Protein AF-A0A8T5TNI4-F1 (afdb_monomer)

Sequence (124 aa):
MVRKIIFIRFTYWYGAILDLLVFLDMFISILFEFSVTMTNVSTDISYKYQTGTGAFLMLGWTILLIWADRNPIERKGVLLMTAIPVVVGIMVINILYTYFWFISVITMILFIIAYLLARSVDIS

Solvent-accessible surface area (backbone atoms only — not comparable to full-atom values): 6720 Å² total; per-residue (Å²): 111,68,72,60,53,54,50,52,46,49,52,31,51,52,49,22,52,52,28,44,52,51,19,50,38,35,49,40,28,63,78,69,57,42,41,91,90,45,95,79,60,66,88,48,69,68,49,42,51,54,42,48,54,50,20,56,50,26,45,52,47,21,53,49,30,60,59,28,57,77,46,51,81,84,40,44,64,62,53,48,66,54,47,50,61,50,53,52,49,53,33,52,50,38,47,75,75,39,98,62,26,67,60,39,53,53,52,50,52,52,51,51,50,51,50,55,51,57,57,56,62,77,79,111

pLDDT: mean 79.73, std 9.82, range [46.72, 94.88]

Foldseek 3Di:
DVVVLVVLLVVLVVLLVVLLLLLVQLVCCLVVVDGPVDPHRDPDPVSSVVSVVSSVVSVVSSVLSVVCNVPVPVCVVVVCVSCVVVLVVVLVCCLVPPPPNVVSVVVNVVVVVVVVVVVVVVVD

Radius of gyration: 16.59 Å; Cα contacts (8 Å, |Δi|>4): 81; chains: 1; bounding box: 40×31×46 Å

Structure (mmCIF, N/CA/C/O backbone):
data_AF-A0A8T5TNI4-F1
#
_entry.id   AF-A0A8T5TNI4-F1
#
loop_
_atom_site.group_PDB
_atom_site.id
_atom_site.type_symbol
_atom_site.label_atom_id
_atom_site.label_alt_id
_atom_site.label_comp_id
_atom_site.label_asym_id
_atom_site.label_entity_id
_atom_site.label_seq_id
_atom_site.pdbx_PDB_ins_code
_atom_site.Cartn_x
_atom_site.Cartn_y
_atom_site.Cartn_z
_atom_site.occupancy
_atom_site.B_iso_or_equiv
_atom_site.auth_seq_id
_atom_site.auth_comp_id
_atom_site.auth_asym_id
_atom_site.auth_atom_id
_atom_site.pdbx_PDB_model_num
ATOM 1 N N . MET A 1 1 ? -13.163 2.033 26.154 1.00 56.88 1 MET A N 1
ATOM 2 C CA . MET A 1 1 ? -13.500 2.539 24.801 1.00 56.88 1 MET A CA 1
ATOM 3 C C . MET A 1 1 ? -12.364 3.335 24.159 1.00 56.88 1 MET A C 1
ATOM 5 O O . MET A 1 1 ? -11.932 2.947 23.085 1.00 56.88 1 MET A O 1
ATOM 9 N N . VAL A 1 2 ? -11.803 4.359 24.817 1.00 62.56 2 VAL A N 1
ATOM 10 C CA . VAL A 1 2 ? -10.762 5.243 24.237 1.00 62.56 2 VAL A CA 1
ATOM 11 C C . VAL A 1 2 ? -9.500 4.501 23.747 1.00 62.56 2 VAL A C 1
ATOM 13 O O . VAL A 1 2 ? -9.065 4.725 22.622 1.00 62.56 2 VAL A O 1
ATOM 16 N N . ARG A 1 3 ? -8.969 3.529 24.513 1.00 69.19 3 ARG A N 1
ATOM 17 C CA . ARG A 1 3 ? -7.812 2.696 24.093 1.00 69.19 3 ARG A CA 1
ATOM 18 C C . ARG A 1 3 ? -8.043 1.903 22.797 1.00 69.19 3 ARG A C 1
ATOM 20 O O . ARG A 1 3 ? -7.112 1.758 22.016 1.00 69.19 3 ARG A O 1
ATOM 27 N N . LYS A 1 4 ? -9.263 1.398 22.568 1.00 72.00 4 LYS A N 1
ATOM 28 C CA . LYS A 1 4 ? -9.604 0.633 21.352 1.00 72.00 4 LYS A CA 1
ATOM 29 C C . LYS A 1 4 ? -9.630 1.543 20.120 1.00 72.00 4 LYS A C 1
ATOM 31 O O . LYS A 1 4 ? -9.116 1.165 19.079 1.00 72.00 4 LYS A O 1
ATOM 36 N N . ILE A 1 5 ? -10.164 2.758 20.261 1.00 73.50 5 ILE A N 1
ATOM 37 C CA . ILE A 1 5 ? -10.230 3.738 19.166 1.00 73.50 5 ILE A CA 1
ATOM 38 C C . ILE A 1 5 ? -8.826 4.211 18.775 1.00 73.50 5 ILE A C 1
ATOM 40 O O . ILE A 1 5 ? -8.516 4.260 17.590 1.00 73.50 5 ILE A O 1
ATOM 44 N N . ILE A 1 6 ? -7.956 4.491 19.752 1.00 78.94 6 ILE A N 1
ATOM 45 C CA . ILE A 1 6 ? -6.562 4.888 19.485 1.00 78.94 6 ILE A CA 1
ATOM 46 C C . ILE A 1 6 ? -5.811 3.788 18.725 1.00 78.94 6 ILE A C 1
ATOM 48 O O . ILE A 1 6 ? -5.109 4.088 17.765 1.00 78.94 6 ILE A O 1
ATOM 52 N N . PHE A 1 7 ? -5.993 2.521 19.110 1.00 78.25 7 PHE A N 1
ATOM 53 C CA . PHE A 1 7 ? -5.371 1.394 18.413 1.00 78.25 7 PHE A CA 1
ATOM 54 C C . PHE A 1 7 ? -5.849 1.281 16.959 1.00 78.25 7 PHE A C 1
ATOM 56 O O . PHE A 1 7 ? -5.034 1.135 16.055 1.00 78.25 7 PHE A O 1
ATOM 63 N N . ILE A 1 8 ? -7.155 1.427 16.722 1.00 79.94 8 ILE A N 1
ATOM 64 C CA . ILE A 1 8 ? -7.725 1.405 15.370 1.00 79.94 8 ILE A CA 1
ATOM 65 C C . ILE A 1 8 ? -7.133 2.537 14.518 1.00 79.94 8 ILE A C 1
ATOM 67 O O . ILE A 1 8 ? -6.628 2.283 13.426 1.00 79.94 8 ILE A O 1
ATOM 71 N N . ARG A 1 9 ? -7.103 3.773 15.029 1.00 79.50 9 ARG A N 1
ATOM 72 C CA . ARG A 1 9 ? -6.497 4.910 14.314 1.00 79.50 9 ARG A CA 1
ATOM 73 C C . ARG A 1 9 ? -5.017 4.693 14.014 1.00 79.50 9 ARG A C 1
ATOM 75 O O . ARG A 1 9 ? -4.561 4.995 12.916 1.00 79.50 9 ARG A O 1
ATOM 82 N N . PHE A 1 10 ? -4.278 4.112 14.958 1.00 85.06 10 PHE A N 1
ATOM 83 C CA . PHE A 1 10 ? -2.878 3.760 14.746 1.00 85.06 10 PHE A CA 1
ATOM 84 C C . PHE A 1 10 ? -2.714 2.763 13.593 1.00 85.06 10 PHE A C 1
ATOM 86 O O . PHE A 1 10 ? -1.857 2.970 12.742 1.00 85.06 10 PHE A O 1
ATOM 93 N N . THR A 1 11 ? -3.559 1.729 13.507 1.00 83.38 11 THR A N 1
ATOM 94 C CA . THR A 1 11 ? -3.499 0.767 12.392 1.00 83.38 11 THR A CA 1
ATOM 95 C C . THR A 1 11 ? -3.802 1.406 11.034 1.00 83.38 11 THR A C 1
ATOM 97 O O . THR A 1 11 ? -3.127 1.082 10.060 1.00 83.38 11 THR A O 1
ATOM 100 N N . TYR A 1 12 ? -4.740 2.360 10.971 1.00 84.19 12 TYR A N 1
ATOM 101 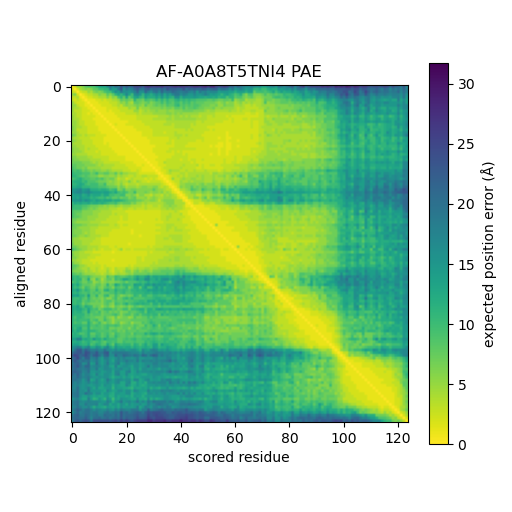C CA . TYR A 1 12 ? -5.030 3.114 9.745 1.00 84.19 12 TYR A CA 1
ATOM 102 C C . TYR A 1 12 ? -3.845 3.972 9.304 1.00 84.19 12 TYR A C 1
ATOM 104 O O . TYR A 1 12 ? -3.443 3.917 8.145 1.00 84.19 12 TYR A O 1
ATOM 112 N N . TRP A 1 13 ? -3.258 4.728 10.232 1.00 86.50 13 TRP A N 1
ATOM 113 C CA . TRP A 1 13 ? -2.097 5.569 9.944 1.00 86.50 13 TRP A CA 1
ATOM 114 C C . TRP A 1 13 ? -0.861 4.757 9.580 1.00 86.50 13 TRP A C 1
ATOM 116 O O . TRP A 1 13 ? -0.142 5.123 8.655 1.00 86.50 13 TRP A O 1
ATOM 126 N N . TYR A 1 14 ? -0.630 3.641 10.267 1.00 88.75 14 TYR A N 1
ATOM 127 C CA . 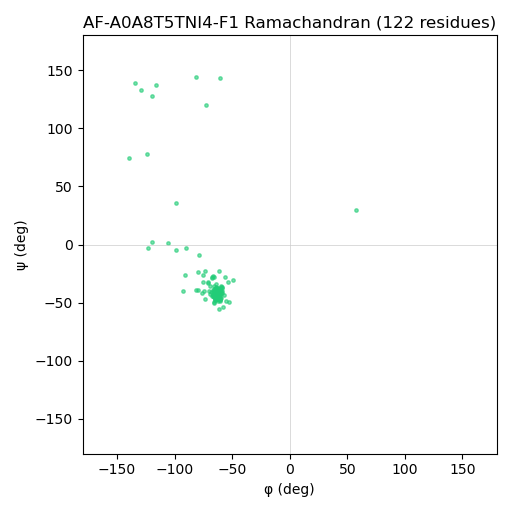TYR A 1 14 ? 0.473 2.743 9.957 1.00 88.75 14 TYR A CA 1
ATOM 128 C C . TYR A 1 14 ? 0.350 2.186 8.534 1.00 88.75 14 TYR A C 1
ATOM 130 O O . TYR A 1 14 ? 1.304 2.277 7.766 1.00 88.75 14 TYR A O 1
ATOM 138 N N . GLY A 1 15 ? -0.837 1.700 8.151 1.00 87.12 15 GLY A N 1
ATOM 139 C CA . GLY A 1 15 ? -1.099 1.252 6.781 1.00 87.12 15 GLY A CA 1
ATOM 140 C C . GLY A 1 15 ? -0.920 2.371 5.753 1.00 87.12 15 GLY A C 1
ATOM 141 O O . GLY A 1 15 ? -0.226 2.180 4.763 1.00 87.12 15 GLY A O 1
ATOM 142 N N . ALA A 1 16 ? -1.457 3.565 6.025 1.00 90.94 16 ALA A N 1
ATOM 143 C CA . ALA A 1 16 ? -1.354 4.699 5.108 1.00 90.94 16 ALA A CA 1
ATOM 144 C C . ALA A 1 16 ? 0.100 5.135 4.877 1.00 90.94 16 ALA A C 1
ATOM 146 O O . ALA A 1 16 ? 0.467 5.491 3.762 1.00 90.94 16 ALA A O 1
ATOM 147 N N . ILE A 1 17 ? 0.939 5.096 5.917 1.00 92.62 17 ILE A N 1
ATOM 148 C CA . ILE A 1 17 ? 2.367 5.410 5.795 1.00 92.62 17 ILE A CA 1
ATOM 149 C C . ILE A 1 17 ? 3.079 4.347 4.957 1.00 92.62 17 ILE A C 1
ATOM 151 O O . ILE A 1 17 ? 3.871 4.703 4.089 1.00 92.62 17 ILE A O 1
ATOM 155 N N . LEU A 1 18 ? 2.806 3.060 5.190 1.00 91.38 18 LEU A N 1
ATOM 156 C CA . LEU A 1 18 ? 3.426 1.985 4.415 1.00 91.38 18 LEU A CA 1
ATOM 157 C C . LEU A 1 18 ? 3.040 2.053 2.935 1.00 91.38 18 LEU A C 1
ATOM 159 O O . LEU A 1 18 ? 3.927 2.020 2.085 1.00 91.38 18 LEU A O 1
ATOM 163 N N . ASP A 1 19 ? 1.754 2.222 2.629 1.00 91.06 19 ASP A N 1
ATOM 164 C CA . ASP A 1 19 ? 1.276 2.343 1.250 1.00 91.06 19 ASP A CA 1
ATOM 165 C C . ASP A 1 19 ? 1.880 3.572 0.557 1.00 91.06 19 ASP A C 1
ATOM 167 O O . ASP A 1 19 ? 2.278 3.496 -0.606 1.00 91.06 19 ASP A O 1
ATOM 171 N N . LEU A 1 20 ? 2.029 4.687 1.281 1.00 94.06 20 LEU A N 1
ATOM 172 C CA . LEU A 1 20 ? 2.671 5.890 0.759 1.00 94.06 20 LEU A CA 1
ATOM 173 C C . LEU A 1 20 ? 4.156 5.662 0.452 1.00 94.06 20 LEU A C 1
ATOM 175 O O . LEU A 1 20 ? 4.640 6.115 -0.583 1.00 94.06 20 LEU A O 1
ATOM 179 N N . LEU A 1 21 ? 4.886 4.963 1.324 1.00 93.81 21 LEU A N 1
ATOM 180 C CA . LEU A 1 21 ? 6.294 4.635 1.088 1.00 93.81 21 LEU A CA 1
ATOM 181 C C . LEU A 1 21 ? 6.459 3.728 -0.135 1.00 93.81 21 LEU A C 1
ATOM 183 O O . LEU A 1 21 ? 7.334 3.982 -0.962 1.00 93.81 21 LEU A O 1
ATOM 187 N N . VAL A 1 22 ? 5.594 2.719 -0.288 1.00 92.00 22 VAL A N 1
ATOM 188 C CA . VAL A 1 22 ? 5.594 1.838 -1.466 1.00 92.00 22 VAL A CA 1
ATOM 189 C C . VAL A 1 22 ? 5.241 2.623 -2.728 1.00 92.00 22 VAL A C 1
ATOM 191 O O . VAL A 1 22 ? 5.922 2.483 -3.741 1.00 92.00 22 VAL A O 1
ATOM 194 N N . PHE A 1 23 ? 4.229 3.494 -2.673 1.00 94.88 23 PHE A N 1
ATOM 195 C CA . PHE A 1 23 ? 3.899 4.389 -3.781 1.00 94.88 23 PHE A CA 1
ATOM 196 C C . PHE A 1 23 ? 5.109 5.226 -4.202 1.00 94.88 23 PHE A C 1
ATOM 198 O O . PHE A 1 23 ? 5.413 5.288 -5.391 1.00 94.88 23 PHE A O 1
ATOM 205 N N . LEU A 1 24 ? 5.805 5.848 -3.247 1.00 94.88 24 LEU A N 1
ATOM 206 C CA . LEU A 1 24 ? 6.970 6.682 -3.535 1.00 94.88 24 LEU A CA 1
ATOM 207 C C . LEU A 1 24 ? 8.098 5.875 -4.178 1.00 94.88 24 LEU A C 1
ATOM 209 O O . LEU A 1 24 ? 8.655 6.329 -5.172 1.00 94.88 24 LEU A O 1
ATOM 213 N N . ASP A 1 25 ? 8.400 4.680 -3.668 1.00 92.94 25 ASP A N 1
ATOM 214 C CA . ASP A 1 25 ? 9.420 3.811 -4.262 1.00 92.94 25 ASP A CA 1
ATOM 215 C C . ASP A 1 25 ? 9.067 3.413 -5.703 1.00 92.94 25 ASP A C 1
ATOM 217 O O . ASP A 1 25 ? 9.880 3.561 -6.615 1.00 92.94 25 ASP A O 1
ATOM 221 N N . MET A 1 26 ? 7.821 2.990 -5.942 1.00 92.50 26 MET A N 1
ATOM 222 C CA . MET A 1 26 ? 7.350 2.627 -7.282 1.00 92.50 26 MET A CA 1
ATOM 223 C C . MET A 1 26 ? 7.335 3.835 -8.227 1.00 92.50 26 MET A C 1
ATOM 225 O O . MET A 1 26 ? 7.690 3.715 -9.398 1.00 92.50 26 MET A O 1
ATOM 229 N N . PHE A 1 27 ? 6.960 5.014 -7.732 1.00 93.12 27 PHE A N 1
ATOM 230 C CA . PHE A 1 27 ? 6.926 6.240 -8.522 1.00 93.12 27 PHE A CA 1
ATOM 231 C C . PHE A 1 27 ? 8.336 6.718 -8.898 1.00 93.12 27 PHE A C 1
ATOM 233 O O . PHE A 1 27 ? 8.585 7.057 -10.056 1.00 93.12 27 PHE A O 1
ATOM 240 N N . ILE A 1 28 ? 9.282 6.668 -7.954 1.00 91.81 28 ILE A N 1
ATOM 241 C CA . ILE A 1 28 ? 10.704 6.940 -8.207 1.00 91.81 28 ILE A CA 1
ATOM 242 C C . ILE A 1 28 ? 11.269 5.918 -9.203 1.00 91.81 28 ILE A C 1
ATOM 244 O O . ILE A 1 28 ? 11.973 6.313 -10.131 1.00 91.81 28 ILE A O 1
ATOM 248 N N . SER A 1 29 ? 10.891 4.640 -9.090 1.00 90.88 29 SER A N 1
ATOM 249 C CA . SER A 1 29 ? 11.301 3.580 -10.022 1.00 90.88 29 SER A CA 1
ATOM 250 C C . SER A 1 29 ? 10.872 3.852 -11.462 1.00 90.88 29 SER A C 1
ATOM 252 O O . SER A 1 29 ? 11.629 3.571 -12.387 1.00 90.88 29 SER A O 1
ATOM 254 N N . ILE A 1 30 ? 9.707 4.461 -11.675 1.00 89.81 30 ILE A N 1
ATOM 255 C CA . ILE A 1 30 ? 9.228 4.810 -13.021 1.00 89.81 30 ILE A CA 1
ATOM 256 C C . ILE A 1 30 ? 9.978 6.019 -13.595 1.00 89.81 30 ILE A C 1
ATOM 258 O O . ILE A 1 30 ? 10.281 6.033 -14.789 1.00 89.81 30 ILE A O 1
ATOM 262 N N . LEU A 1 31 ? 10.251 7.032 -12.765 1.00 88.31 31 LEU A N 1
ATOM 263 C CA . LEU A 1 31 ? 10.850 8.298 -13.201 1.00 88.31 31 LEU A CA 1
ATOM 264 C C . LEU A 1 31 ? 12.372 8.236 -13.352 1.00 88.31 31 LEU A C 1
ATOM 266 O O . LEU A 1 31 ? 12.919 8.833 -14.275 1.00 88.31 31 LEU A O 1
ATOM 270 N N . PHE A 1 32 ? 13.040 7.542 -12.434 1.00 88.62 32 PHE A N 1
ATOM 271 C CA . PHE A 1 32 ? 14.497 7.545 -12.291 1.00 88.62 32 PHE A CA 1
ATOM 272 C C . PHE A 1 32 ? 15.119 6.161 -12.458 1.00 88.62 32 PHE A C 1
ATOM 274 O O . PHE A 1 32 ? 16.326 6.024 -12.292 1.00 88.62 32 PHE A O 1
ATOM 281 N N . GLU A 1 33 ? 14.309 5.139 -12.760 1.00 87.38 33 GLU A N 1
ATOM 282 C CA . GLU A 1 33 ? 14.775 3.760 -12.968 1.00 87.38 33 GLU A CA 1
ATOM 283 C C . GLU A 1 33 ? 15.532 3.214 -11.744 1.00 87.38 33 GLU A C 1
ATOM 285 O O . GLU A 1 33 ? 16.409 2.361 -11.838 1.00 87.38 33 GLU A O 1
ATOM 290 N N . PHE A 1 34 ? 15.153 3.710 -10.564 1.00 88.19 34 PHE A N 1
ATOM 291 C CA . PHE A 1 34 ? 15.770 3.411 -9.280 1.00 88.19 34 PHE A CA 1
ATOM 292 C C . PHE A 1 34 ? 14.707 2.990 -8.266 1.00 88.19 34 PHE A C 1
ATOM 294 O O . PHE A 1 34 ? 13.685 3.652 -8.125 1.00 88.19 34 PHE A O 1
ATOM 301 N N . SER A 1 35 ? 14.956 1.907 -7.536 1.00 88.19 35 SER A N 1
ATOM 302 C CA . SER A 1 35 ? 14.105 1.449 -6.439 1.00 88.19 35 SER A CA 1
ATOM 303 C C . SER A 1 35 ? 14.987 1.085 -5.254 1.00 88.19 35 SER A C 1
ATOM 305 O O . SER A 1 35 ? 16.045 0.476 -5.405 1.00 88.19 35 SER A O 1
ATOM 307 N N . VAL A 1 36 ? 14.541 1.463 -4.062 1.00 85.62 36 VAL A N 1
ATOM 308 C CA . VAL A 1 36 ? 15.136 1.050 -2.789 1.00 85.62 36 VAL A CA 1
ATOM 309 C C . VAL A 1 36 ? 14.848 -0.429 -2.534 1.00 85.62 36 VAL A C 1
ATOM 311 O O . VAL A 1 36 ? 15.660 -1.133 -1.936 1.00 85.62 36 VAL A O 1
ATOM 314 N N . THR A 1 37 ? 13.691 -0.904 -2.997 1.00 79.56 37 THR A N 1
ATOM 315 C CA . THR A 1 37 ? 13.185 -2.251 -2.719 1.00 79.56 37 THR A CA 1
ATOM 316 C C . THR A 1 37 ? 13.616 -3.282 -3.762 1.00 79.56 37 THR A C 1
ATOM 318 O O . THR A 1 37 ? 13.702 -4.470 -3.451 1.00 79.56 37 THR A O 1
ATOM 321 N N . MET A 1 38 ? 13.888 -2.853 -4.998 1.00 77.12 38 MET A N 1
ATOM 322 C CA . MET A 1 38 ? 14.233 -3.726 -6.121 1.00 77.12 38 MET A CA 1
ATOM 323 C C . MET A 1 38 ? 15.622 -3.406 -6.672 1.00 77.12 38 MET A C 1
ATOM 325 O O . MET A 1 38 ? 15.913 -2.276 -7.045 1.00 77.12 38 MET A O 1
ATOM 329 N N . THR A 1 39 ? 16.466 -4.430 -6.794 1.00 76.69 39 THR A N 1
ATOM 330 C CA . THR A 1 39 ? 17.838 -4.291 -7.309 1.00 76.69 39 THR A CA 1
ATOM 331 C C . THR A 1 39 ? 17.919 -4.219 -8.833 1.00 76.69 39 THR A C 1
ATOM 333 O O . THR A 1 39 ? 18.881 -3.673 -9.359 1.00 76.69 39 THR A O 1
ATOM 336 N N . ASN A 1 40 ? 16.913 -4.744 -9.542 1.00 77.00 40 ASN A N 1
ATOM 337 C CA . ASN A 1 40 ? 16.872 -4.808 -11.003 1.00 77.00 40 ASN A CA 1
ATOM 338 C C . ASN A 1 40 ? 15.606 -4.123 -11.528 1.00 77.00 40 ASN A C 1
ATOM 340 O O . ASN A 1 40 ? 14.625 -4.782 -11.876 1.00 77.00 40 ASN A O 1
ATOM 344 N N . VAL A 1 41 ? 15.623 -2.792 -11.564 1.00 81.88 41 VAL A N 1
ATOM 345 C CA . VAL A 1 41 ? 14.550 -2.010 -12.184 1.00 81.88 41 VAL A CA 1
ATOM 346 C C . VAL A 1 41 ? 14.656 -2.148 -13.701 1.00 81.88 41 VAL A C 1
ATOM 348 O O . VAL A 1 41 ? 15.679 -1.816 -14.296 1.00 81.88 41 VAL A O 1
ATOM 351 N N . SER A 1 42 ? 13.605 -2.670 -14.332 1.00 82.06 42 SER A N 1
ATOM 352 C CA . SER A 1 42 ? 13.545 -2.790 -15.789 1.00 82.06 42 SER A CA 1
ATOM 353 C C . SER A 1 42 ? 13.123 -1.466 -16.427 1.00 82.06 42 SER A C 1
ATOM 355 O O . SER A 1 42 ? 12.268 -0.751 -15.905 1.00 82.06 42 SER A O 1
ATOM 357 N N . THR A 1 43 ? 13.686 -1.156 -17.592 1.00 82.31 43 THR A N 1
ATOM 358 C CA . THR A 1 43 ? 13.322 0.027 -18.387 1.00 82.31 43 THR A CA 1
ATOM 359 C C . THR A 1 43 ? 12.199 -0.250 -19.386 1.00 82.31 43 THR A C 1
ATOM 361 O O . THR A 1 43 ? 11.728 0.672 -20.055 1.00 82.31 43 THR A O 1
ATOM 364 N N . ASP A 1 44 ? 11.740 -1.504 -19.466 1.00 89.56 44 ASP A N 1
ATOM 365 C CA . ASP A 1 44 ? 10.693 -1.932 -20.388 1.00 89.56 44 ASP A CA 1
ATOM 366 C C . ASP A 1 44 ? 9.367 -1.191 -20.144 1.00 89.56 44 ASP A C 1
ATOM 368 O O . ASP A 1 44 ? 8.952 -0.935 -19.008 1.00 89.56 44 ASP A O 1
ATOM 372 N N . ILE A 1 45 ? 8.661 -0.893 -21.236 1.00 87.81 45 ILE A N 1
ATOM 373 C CA . ILE A 1 45 ? 7.356 -0.232 -21.218 1.00 87.81 45 ILE A CA 1
ATOM 374 C C . ILE A 1 45 ? 6.336 -1.059 -20.426 1.00 87.81 45 ILE A C 1
ATOM 376 O O . ILE A 1 45 ? 5.531 -0.501 -19.679 1.00 87.81 45 ILE A O 1
ATOM 380 N N . SER A 1 46 ? 6.416 -2.391 -20.521 1.00 85.69 46 SER A N 1
ATOM 381 C CA . SER A 1 46 ? 5.537 -3.312 -19.797 1.00 85.69 46 SER A CA 1
ATOM 382 C C . SER A 1 46 ? 5.757 -3.220 -18.287 1.00 85.69 46 SER A C 1
ATOM 384 O O . SER A 1 46 ? 4.789 -3.216 -17.526 1.00 85.69 46 SER A O 1
ATOM 386 N N . TYR A 1 47 ? 7.017 -3.095 -17.852 1.00 86.50 47 TYR A N 1
ATOM 387 C CA . TYR A 1 47 ? 7.363 -2.897 -16.445 1.00 86.50 47 TYR A CA 1
ATOM 388 C C . TYR A 1 47 ? 6.859 -1.542 -15.949 1.00 86.50 47 TYR A C 1
ATOM 390 O O . TYR A 1 47 ? 6.150 -1.488 -14.947 1.00 86.50 47 TYR A O 1
ATOM 398 N N . LYS A 1 48 ? 7.141 -0.448 -16.672 1.00 86.81 48 LYS A N 1
ATOM 399 C CA . LYS A 1 48 ? 6.685 0.899 -16.280 1.00 86.81 48 LYS A CA 1
ATOM 400 C C . LYS A 1 48 ? 5.158 0.982 -16.184 1.00 86.81 48 LYS A C 1
ATOM 402 O O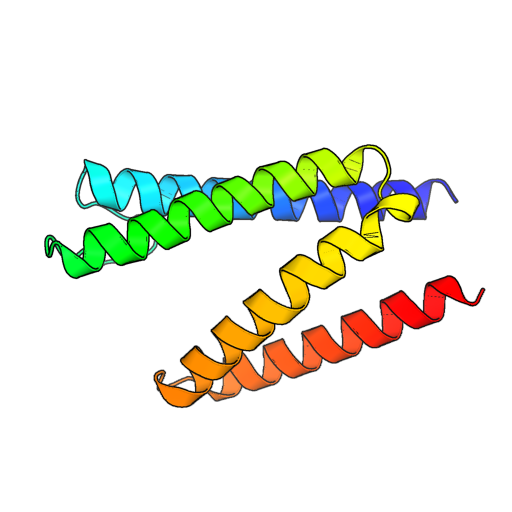 . LYS A 1 48 ? 4.642 1.610 -15.263 1.00 86.81 48 LYS A O 1
ATOM 407 N N . TYR A 1 49 ? 4.434 0.302 -17.074 1.00 85.88 49 TYR A N 1
ATOM 408 C CA . TYR A 1 49 ? 2.973 0.211 -17.022 1.00 85.88 49 TYR A CA 1
ATOM 409 C C . TYR A 1 49 ? 2.465 -0.550 -15.785 1.00 85.88 49 TYR A C 1
ATOM 411 O O . TYR A 1 49 ? 1.592 -0.054 -15.068 1.00 85.88 49 TYR A O 1
ATOM 419 N N . GLN A 1 50 ? 3.018 -1.735 -15.504 1.00 86.69 50 GLN A N 1
ATOM 420 C CA . GLN A 1 50 ? 2.622 -2.547 -14.345 1.00 86.69 50 GLN A CA 1
ATOM 421 C C . GLN A 1 50 ? 2.958 -1.842 -13.026 1.00 86.69 50 GLN A C 1
ATOM 423 O O . GLN A 1 50 ? 2.095 -1.702 -12.157 1.00 86.69 50 GLN A O 1
ATOM 428 N N . THR A 1 51 ? 4.181 -1.326 -12.911 1.00 88.81 51 THR A N 1
ATOM 429 C CA . THR A 1 51 ? 4.655 -0.580 -11.741 1.00 88.81 51 THR A CA 1
ATOM 430 C C . THR A 1 51 ? 3.853 0.705 -11.546 1.00 88.81 51 THR A C 1
ATOM 432 O O . THR A 1 51 ? 3.457 1.007 -10.425 1.00 88.81 51 THR A O 1
ATOM 435 N N . GLY A 1 52 ? 3.516 1.428 -12.621 1.00 88.75 52 GLY A N 1
ATOM 436 C CA . GLY A 1 52 ? 2.658 2.616 -12.553 1.00 88.75 52 GLY A CA 1
ATOM 437 C C . GLY A 1 52 ? 1.247 2.304 -12.075 1.00 88.75 52 GLY A C 1
ATOM 438 O O . GLY A 1 52 ? 0.720 2.997 -11.206 1.00 88.75 52 GLY A O 1
ATOM 439 N N . THR A 1 53 ? 0.659 1.221 -12.579 1.00 87.38 53 THR A N 1
ATOM 440 C CA . THR A 1 53 ? -0.661 0.758 -12.132 1.00 87.38 53 THR A CA 1
ATOM 441 C C . THR A 1 53 ? -0.642 0.410 -10.642 1.00 87.38 53 THR A C 1
ATOM 443 O O . THR A 1 53 ? -1.522 0.841 -9.897 1.00 87.38 53 THR A O 1
ATOM 446 N N . GLY A 1 54 ? 0.394 -0.304 -10.187 1.00 88.19 54 GLY A N 1
ATOM 447 C CA . GLY A 1 54 ? 0.595 -0.615 -8.771 1.00 88.19 54 GLY A CA 1
ATOM 448 C C . GLY A 1 54 ? 0.794 0.632 -7.907 1.00 88.19 54 GLY A C 1
ATOM 449 O O . GLY A 1 54 ? 0.158 0.752 -6.864 1.00 88.19 54 GLY A O 1
ATOM 450 N N . ALA A 1 55 ? 1.590 1.602 -8.365 1.00 90.81 55 ALA A N 1
ATOM 451 C CA . ALA A 1 55 ? 1.830 2.850 -7.647 1.00 90.81 55 ALA A CA 1
ATOM 452 C C . ALA A 1 55 ? 0.515 3.605 -7.382 1.00 90.81 55 ALA A C 1
ATOM 454 O O . ALA A 1 55 ? 0.185 3.910 -6.236 1.00 90.81 55 ALA A O 1
ATOM 455 N N . PHE A 1 56 ? -0.289 3.860 -8.417 1.00 91.00 56 PHE A N 1
ATOM 456 C CA . PHE A 1 56 ? -1.559 4.572 -8.240 1.00 91.00 56 PHE A CA 1
ATOM 457 C C . PHE A 1 56 ? -2.589 3.780 -7.426 1.00 91.00 56 PHE A C 1
ATOM 459 O O . PHE A 1 56 ? -3.411 4.390 -6.740 1.00 91.00 56 PHE A O 1
ATOM 466 N N . LEU A 1 57 ? -2.521 2.445 -7.436 1.00 89.81 57 LEU A N 1
ATOM 467 C CA . LEU A 1 57 ? -3.319 1.608 -6.542 1.00 89.81 57 LEU A CA 1
ATOM 468 C C . LEU A 1 57 ? -2.928 1.821 -5.068 1.00 89.81 57 LEU A C 1
ATOM 470 O O . LEU A 1 57 ? -3.812 2.056 -4.244 1.00 89.81 57 LEU A O 1
ATOM 474 N N . MET A 1 58 ? -1.629 1.844 -4.748 1.00 91.50 58 MET A N 1
ATOM 475 C CA . MET A 1 58 ? -1.128 2.134 -3.393 1.00 91.50 58 MET A CA 1
ATOM 476 C C . MET A 1 58 ? -1.463 3.564 -2.941 1.00 91.50 58 MET A C 1
ATOM 478 O O . MET A 1 58 ? -1.841 3.795 -1.791 1.00 91.50 58 MET A O 1
ATOM 482 N N . LEU A 1 59 ? -1.417 4.535 -3.858 1.00 91.50 59 LEU A N 1
ATOM 483 C CA . LEU A 1 59 ? -1.867 5.902 -3.581 1.00 91.50 59 LEU A CA 1
ATOM 484 C C . LEU A 1 59 ? -3.377 5.949 -3.298 1.00 91.50 59 LEU A C 1
ATOM 486 O O . LEU A 1 59 ? -3.813 6.614 -2.357 1.00 91.50 59 LEU A O 1
ATOM 490 N N . GLY A 1 60 ? -4.180 5.211 -4.069 1.00 88.62 60 GLY A N 1
ATOM 491 C CA . GLY A 1 60 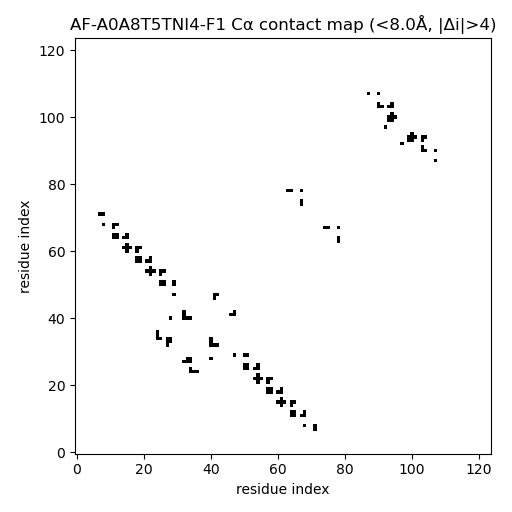? -5.614 5.065 -3.827 1.00 88.62 60 GLY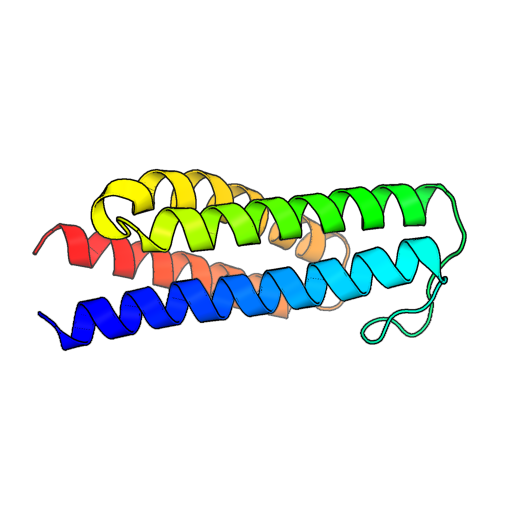 A CA 1
ATOM 492 C C . GLY A 1 60 ? -5.915 4.473 -2.447 1.00 88.62 60 GLY A C 1
ATOM 493 O O . GLY A 1 60 ? -6.790 4.974 -1.739 1.00 88.62 60 GLY A O 1
ATOM 494 N N . TRP A 1 61 ? -5.156 3.462 -2.024 1.00 89.06 61 TRP A N 1
ATOM 495 C CA . TRP A 1 61 ? -5.277 2.864 -0.692 1.00 89.06 61 TRP A CA 1
ATOM 496 C C . TRP A 1 61 ? -4.838 3.787 0.438 1.00 89.06 61 TRP A C 1
ATOM 498 O O . TRP A 1 61 ? -5.568 3.915 1.421 1.00 89.06 61 TRP A O 1
ATOM 508 N N . THR A 1 62 ? -3.749 4.532 0.258 1.00 90.88 62 THR A N 1
ATOM 509 C CA . THR A 1 62 ? -3.339 5.596 1.187 1.00 90.88 62 THR A CA 1
ATOM 510 C C . THR A 1 62 ? -4.488 6.577 1.440 1.00 90.88 62 THR A C 1
ATOM 512 O O . THR A 1 62 ? -4.842 6.859 2.588 1.00 90.88 62 THR A O 1
ATOM 515 N N . ILE A 1 63 ? -5.123 7.067 0.368 1.00 90.81 63 ILE A N 1
ATOM 516 C CA . ILE A 1 63 ? -6.255 7.999 0.466 1.00 90.81 63 ILE A CA 1
ATOM 517 C C . ILE A 1 63 ? -7.445 7.339 1.171 1.00 90.81 63 ILE A C 1
ATOM 519 O O . ILE A 1 63 ? -8.067 7.970 2.028 1.00 90.81 63 ILE A O 1
ATOM 523 N N . LEU A 1 64 ? -7.758 6.078 0.851 1.00 87.69 64 LEU A N 1
ATOM 524 C CA . LEU A 1 64 ? -8.850 5.337 1.488 1.00 87.69 64 LEU A CA 1
ATOM 525 C C . LEU A 1 64 ? -8.622 5.135 2.988 1.00 87.69 64 LEU A C 1
ATOM 527 O O . LEU A 1 64 ? -9.567 5.296 3.758 1.00 87.69 64 LEU A O 1
ATOM 531 N N . LEU A 1 65 ? -7.396 4.831 3.416 1.00 86.75 65 LEU A N 1
ATOM 532 C CA . LEU A 1 65 ? -7.053 4.651 4.828 1.00 86.75 65 LEU A CA 1
ATOM 533 C C . LEU A 1 65 ? -7.164 5.966 5.605 1.00 86.75 65 LEU A C 1
ATOM 535 O O . LEU A 1 65 ? -7.794 6.000 6.663 1.00 86.75 65 LEU A O 1
ATOM 539 N N . ILE A 1 66 ? -6.652 7.068 5.046 1.00 88.00 66 ILE A N 1
ATOM 540 C CA . ILE A 1 66 ? -6.795 8.409 5.638 1.00 88.00 66 ILE A CA 1
ATOM 541 C C . ILE A 1 66 ? -8.275 8.825 5.697 1.00 88.00 66 ILE A C 1
ATOM 543 O O . ILE A 1 66 ? -8.737 9.428 6.668 1.00 88.00 66 ILE A O 1
ATOM 547 N N . TRP A 1 67 ? -9.055 8.493 4.667 1.00 86.69 67 TRP A N 1
ATOM 548 C CA . TRP A 1 67 ? -10.491 8.769 4.629 1.00 86.69 67 TRP A CA 1
ATOM 549 C C . TRP A 1 67 ? -11.290 7.911 5.622 1.00 86.69 67 TRP A C 1
ATOM 551 O O . TRP A 1 67 ? -12.266 8.395 6.211 1.00 86.69 67 TRP A O 1
ATOM 561 N N . ALA A 1 68 ? -10.887 6.656 5.825 1.00 82.88 68 ALA A N 1
ATOM 562 C CA . ALA A 1 68 ? -11.502 5.740 6.777 1.00 82.88 68 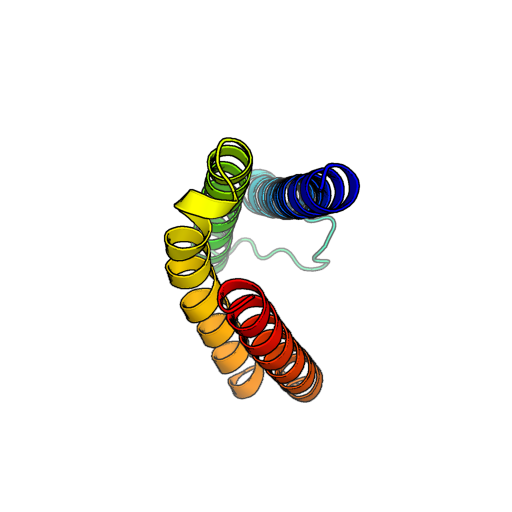ALA A CA 1
ATOM 563 C C . ALA A 1 68 ? -11.201 6.132 8.232 1.00 82.88 68 ALA A C 1
ATOM 565 O O . ALA A 1 68 ? -12.090 6.003 9.071 1.00 82.88 68 ALA A O 1
ATOM 566 N N . ASP A 1 69 ? -10.027 6.709 8.524 1.00 83.38 69 ASP A N 1
ATOM 567 C CA . ASP A 1 69 ? -9.647 7.195 9.864 1.00 83.38 69 ASP A CA 1
ATOM 568 C C . ASP A 1 69 ? -10.640 8.221 10.449 1.00 83.38 69 ASP A C 1
ATOM 570 O O . ASP A 1 69 ? -10.835 8.293 11.667 1.00 83.38 69 ASP A O 1
ATOM 574 N N . ARG A 1 70 ? -11.340 8.981 9.589 1.00 81.69 70 ARG A N 1
ATOM 575 C CA . ARG A 1 70 ? -12.362 9.947 10.031 1.00 81.69 70 ARG A CA 1
ATOM 576 C C . ARG A 1 70 ? -13.541 9.264 10.732 1.00 81.69 70 ARG A C 1
ATOM 578 O O . ARG A 1 70 ? -13.910 9.720 11.807 1.00 81.69 70 ARG A O 1
ATOM 585 N N . ASN A 1 71 ? -14.067 8.165 10.174 1.00 80.06 71 ASN A N 1
ATOM 586 C CA . ASN A 1 71 ? -15.169 7.364 10.741 1.00 80.06 71 ASN A CA 1
ATOM 587 C C . ASN A 1 71 ? -14.896 5.853 10.552 1.00 80.06 71 ASN A C 1
ATOM 589 O O . ASN A 1 71 ? -15.532 5.204 9.714 1.00 80.06 71 ASN A O 1
ATOM 593 N N . PRO A 1 72 ? -13.972 5.258 11.327 1.00 68.88 72 PRO A N 1
ATOM 594 C CA . PRO A 1 72 ? -13.451 3.916 11.055 1.00 68.88 72 PRO A CA 1
ATOM 595 C C . PRO A 1 72 ? -14.493 2.807 11.237 1.00 68.88 72 PRO A C 1
ATOM 597 O O . PRO A 1 72 ? -14.428 1.778 10.569 1.00 68.88 72 PRO A O 1
ATOM 600 N N . ILE A 1 73 ? -15.471 3.014 12.124 1.00 70.50 73 ILE A N 1
ATOM 601 C CA . ILE A 1 73 ? -16.508 2.021 12.443 1.00 70.50 73 ILE A CA 1
ATOM 602 C C . ILE A 1 73 ? -17.607 2.003 11.373 1.00 70.50 73 ILE A C 1
ATOM 604 O O . ILE A 1 73 ? -18.066 0.932 10.984 1.00 70.50 73 ILE A O 1
ATOM 608 N N . GLU A 1 74 ? -17.998 3.169 10.858 1.00 74.75 74 GLU A N 1
ATOM 609 C CA . GLU A 1 74 ? -19.036 3.288 9.822 1.00 74.75 74 GLU A CA 1
ATOM 610 C C . GLU A 1 74 ? -18.515 2.877 8.438 1.00 74.75 74 GLU A C 1
ATOM 612 O O . GLU A 1 74 ? -19.280 2.438 7.584 1.00 74.75 74 GLU A O 1
ATOM 617 N N . ARG A 1 75 ? -17.201 3.006 8.205 1.00 76.56 75 ARG A N 1
ATOM 618 C CA . ARG A 1 75 ? -16.579 2.863 6.876 1.00 76.56 75 ARG A CA 1
ATOM 619 C C . ARG A 1 75 ? -15.796 1.566 6.677 1.00 76.56 75 ARG A C 1
ATOM 621 O O . ARG A 1 75 ? -15.290 1.325 5.582 1.00 76.56 75 ARG A O 1
ATOM 628 N N . LYS A 1 76 ? -15.762 0.690 7.687 1.00 71.06 76 LYS A N 1
ATOM 629 C CA . LYS A 1 76 ? -15.108 -0.632 7.635 1.00 71.06 76 LYS A CA 1
ATOM 630 C C . LYS A 1 76 ? -15.566 -1.501 6.458 1.00 71.06 76 LYS A C 1
ATOM 632 O O . LYS A 1 76 ? -14.768 -2.250 5.906 1.00 71.06 76 LYS A O 1
ATOM 637 N N . GLY A 1 77 ? -16.829 -1.373 6.040 1.00 73.69 77 GLY A N 1
ATOM 638 C CA . GLY A 1 77 ? -17.384 -2.146 4.927 1.00 73.69 77 GLY A CA 1
ATOM 639 C C . GLY A 1 77 ? -16.698 -1.848 3.594 1.00 73.69 77 GLY A C 1
ATOM 640 O O . GLY A 1 77 ? -16.380 -2.773 2.854 1.00 73.69 77 GLY A O 1
ATOM 641 N N . VAL A 1 78 ? -16.406 -0.573 3.316 1.00 75.88 78 VAL A N 1
ATOM 642 C CA . VAL A 1 78 ? -15.717 -0.160 2.082 1.00 75.88 78 VAL A CA 1
ATOM 643 C C . VAL A 1 78 ? -14.297 -0.712 2.066 1.00 75.88 78 VAL A C 1
ATOM 645 O O . VAL A 1 78 ? -13.889 -1.305 1.074 1.00 75.88 78 VAL A O 1
ATOM 648 N N . LEU A 1 79 ? -13.585 -0.601 3.190 1.00 72.81 79 LEU A N 1
ATOM 649 C CA . LEU A 1 79 ? -12.212 -1.086 3.298 1.00 72.81 79 LEU A CA 1
ATOM 650 C C . LEU A 1 79 ? -12.119 -2.606 3.124 1.00 72.81 79 LEU A C 1
ATOM 652 O O . LEU A 1 79 ? -11.221 -3.093 2.450 1.00 72.81 79 LEU A O 1
ATOM 656 N N . LEU A 1 80 ? -13.063 -3.360 3.696 1.00 73.75 80 LEU A N 1
ATOM 657 C CA . LEU A 1 80 ? -13.126 -4.814 3.534 1.00 73.75 80 LEU A CA 1
ATOM 658 C C . LEU A 1 80 ? -13.434 -5.205 2.087 1.00 73.75 80 LEU A C 1
ATOM 660 O O . LEU A 1 80 ? -12.799 -6.113 1.555 1.00 73.75 80 LEU A O 1
ATOM 664 N N . MET A 1 81 ? -14.359 -4.497 1.434 1.00 73.81 81 MET A N 1
ATOM 665 C CA . MET A 1 81 ? -14.697 -4.741 0.031 1.00 73.81 81 MET A CA 1
ATOM 666 C C . MET A 1 81 ? -13.548 -4.423 -0.925 1.00 73.81 81 MET A C 1
ATOM 668 O O . MET A 1 81 ? -13.470 -5.046 -1.976 1.00 73.81 81 MET A O 1
ATOM 672 N N . THR A 1 82 ? -12.650 -3.496 -0.587 1.00 77.00 82 THR A N 1
ATOM 673 C CA . THR A 1 82 ? -11.499 -3.166 -1.441 1.00 77.00 82 THR A CA 1
ATOM 674 C C . THR A 1 82 ? -10.248 -3.965 -1.088 1.00 77.00 82 THR A C 1
ATOM 676 O O . THR A 1 82 ? -9.540 -4.411 -1.984 1.00 77.00 82 THR A O 1
ATOM 679 N N . ALA A 1 83 ? -9.968 -4.185 0.197 1.00 73.94 83 ALA A N 1
ATOM 680 C CA . ALA A 1 83 ? -8.760 -4.876 0.637 1.00 73.94 83 ALA A CA 1
ATOM 681 C C . ALA A 1 83 ? -8.853 -6.391 0.420 1.00 73.94 83 ALA A C 1
ATOM 683 O O . ALA A 1 83 ? -7.889 -6.986 -0.050 1.00 73.94 83 ALA A O 1
ATOM 684 N N . ILE A 1 84 ? -10.002 -7.026 0.700 1.00 76.88 84 ILE A N 1
ATOM 685 C CA . ILE A 1 84 ? -10.129 -8.487 0.566 1.00 76.88 84 ILE A CA 1
ATOM 686 C C . ILE A 1 84 ? -9.899 -8.938 -0.885 1.00 76.88 84 ILE A C 1
ATOM 688 O O . ILE A 1 84 ? -9.012 -9.766 -1.089 1.00 76.88 84 ILE A O 1
ATOM 692 N N . PRO A 1 85 ? -10.618 -8.430 -1.907 1.00 77.88 85 PRO A N 1
ATOM 693 C CA . PRO A 1 85 ? -10.472 -8.956 -3.263 1.00 77.88 85 PRO A CA 1
ATOM 694 C C . PRO A 1 85 ? -9.077 -8.725 -3.832 1.00 77.88 85 PRO A C 1
ATOM 696 O O . PRO A 1 85 ? -8.541 -9.591 -4.516 1.00 77.88 85 PRO A O 1
ATOM 699 N N . VAL A 1 86 ? -8.470 -7.579 -3.523 1.00 79.12 86 VAL A N 1
ATOM 700 C CA . VAL A 1 86 ? -7.141 -7.238 -4.031 1.00 79.12 86 VAL A CA 1
ATOM 701 C C . VAL A 1 86 ? -6.061 -8.055 -3.330 1.00 79.12 86 VAL A C 1
ATOM 703 O O . VAL A 1 86 ? -5.223 -8.634 -4.011 1.00 79.12 86 VAL A O 1
ATOM 706 N N . VAL A 1 87 ? -6.088 -8.172 -1.997 1.00 76.81 87 VAL A N 1
ATOM 707 C CA . VAL A 1 87 ? -5.108 -8.984 -1.257 1.00 76.81 87 VAL A CA 1
ATOM 708 C C . VAL A 1 87 ? -5.220 -10.451 -1.664 1.00 76.81 87 VAL A C 1
ATOM 710 O O . VAL A 1 87 ? -4.206 -11.076 -1.965 1.00 76.81 87 VAL A O 1
ATOM 713 N N . VAL A 1 88 ? -6.440 -10.987 -1.762 1.00 77.94 88 VAL A N 1
ATOM 714 C CA . VAL A 1 88 ? -6.668 -12.362 -2.230 1.00 77.94 88 VAL A CA 1
ATOM 715 C C . VAL A 1 88 ? -6.190 -12.533 -3.671 1.00 77.94 88 VAL A C 1
ATOM 717 O O . VAL A 1 88 ? -5.481 -13.492 -3.958 1.00 77.94 88 VAL A O 1
ATOM 720 N N . GLY A 1 89 ? -6.507 -11.599 -4.572 1.00 77.94 89 GLY A N 1
ATOM 721 C CA . GLY A 1 89 ? -6.048 -11.645 -5.962 1.00 77.94 89 GLY A CA 1
ATOM 722 C C . GLY A 1 89 ? -4.522 -11.642 -6.080 1.00 77.94 89 GLY A C 1
ATOM 723 O O . GLY A 1 89 ? -3.954 -12.487 -6.772 1.00 77.94 89 GLY A O 1
ATOM 724 N N . ILE A 1 90 ? -3.845 -10.758 -5.339 1.00 76.31 90 ILE A N 1
ATOM 725 C CA . ILE A 1 90 ? -2.377 -10.690 -5.279 1.00 76.31 90 ILE A CA 1
ATOM 726 C C . ILE A 1 90 ? -1.795 -11.984 -4.698 1.00 76.31 90 ILE A C 1
ATOM 728 O O . ILE A 1 90 ? -0.784 -12.483 -5.193 1.00 76.31 90 ILE A O 1
ATOM 732 N N . MET A 1 91 ? -2.414 -12.557 -3.665 1.00 74.75 91 MET A N 1
ATOM 733 C CA . MET A 1 91 ? -1.974 -13.824 -3.075 1.00 74.75 91 MET A CA 1
ATOM 734 C C . MET A 1 91 ? -2.121 -14.989 -4.048 1.00 74.75 91 MET A C 1
ATOM 736 O O . MET A 1 91 ? -1.195 -15.784 -4.170 1.00 74.75 91 MET A O 1
ATOM 740 N N . VAL A 1 92 ? -3.237 -15.071 -4.776 1.00 78.56 92 VAL A N 1
ATOM 741 C CA . VAL A 1 92 ? -3.455 -16.101 -5.799 1.00 78.56 92 VAL A CA 1
ATOM 742 C C . VAL A 1 92 ? -2.390 -16.005 -6.887 1.00 78.56 92 VAL A C 1
ATOM 744 O O . VAL A 1 92 ? -1.776 -17.015 -7.218 1.00 78.56 92 VAL A O 1
ATOM 747 N N . ILE A 1 93 ? -2.106 -14.803 -7.397 1.00 79.06 93 ILE A N 1
ATOM 748 C CA . ILE A 1 93 ? -1.046 -14.621 -8.396 1.00 79.06 93 ILE A CA 1
ATOM 749 C C . ILE A 1 93 ? 0.321 -15.016 -7.825 1.00 79.06 93 ILE A C 1
ATOM 751 O O . ILE A 1 93 ? 1.063 -15.738 -8.483 1.00 79.06 93 ILE A O 1
ATOM 755 N N . ASN A 1 94 ? 0.644 -14.636 -6.588 1.00 74.69 94 ASN A N 1
ATOM 756 C CA . ASN A 1 94 ? 1.903 -15.056 -5.970 1.00 74.69 94 ASN A CA 1
ATOM 757 C C . ASN A 1 94 ? 2.007 -16.577 -5.792 1.00 74.69 94 ASN A C 1
ATOM 759 O O . ASN A 1 94 ? 3.072 -17.139 -6.018 1.00 74.69 94 ASN A O 1
ATOM 763 N N . ILE A 1 95 ? 0.922 -17.262 -5.427 1.00 75.81 95 ILE A N 1
ATOM 764 C CA . ILE A 1 95 ? 0.917 -18.729 -5.324 1.00 75.81 95 ILE A CA 1
ATOM 765 C C . ILE A 1 95 ? 1.179 -19.370 -6.691 1.00 75.81 95 ILE A C 1
ATOM 767 O O . ILE A 1 95 ? 1.904 -20.358 -6.774 1.00 75.81 95 ILE A O 1
ATOM 771 N N . LEU A 1 96 ? 0.599 -18.814 -7.757 1.00 77.19 96 LEU A N 1
ATOM 772 C CA . LEU A 1 96 ? 0.707 -19.369 -9.105 1.00 77.19 96 LEU A CA 1
ATOM 773 C C . LEU A 1 96 ? 2.069 -19.109 -9.765 1.00 77.19 96 LEU A C 1
ATOM 775 O O . LEU A 1 96 ? 2.516 -19.941 -10.551 1.00 77.19 96 LEU A O 1
ATOM 779 N N . TYR A 1 97 ? 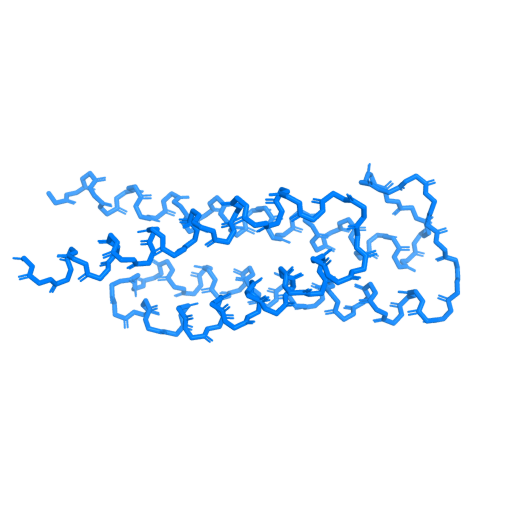2.717 -17.979 -9.467 1.00 76.12 97 TYR A N 1
ATOM 780 C CA . TYR A 1 97 ? 3.879 -17.503 -10.230 1.00 76.12 97 TYR A CA 1
ATOM 781 C C . TYR A 1 97 ? 5.163 -17.287 -9.405 1.00 76.12 97 TYR A C 1
ATOM 783 O O . TYR A 1 97 ? 6.203 -16.993 -9.994 1.00 76.12 97 TYR A O 1
ATOM 791 N N . THR A 1 98 ? 5.145 -17.469 -8.077 1.00 67.62 98 THR A N 1
ATOM 792 C CA . THR A 1 98 ? 6.312 -17.228 -7.204 1.00 67.62 98 THR A CA 1
ATOM 793 C C . THR A 1 98 ? 6.805 -18.514 -6.523 1.00 67.62 98 THR A C 1
ATOM 795 O O . THR A 1 98 ? 6.030 -19.284 -5.962 1.00 67.62 98 THR A O 1
ATOM 798 N N . TYR A 1 99 ? 8.130 -18.718 -6.475 1.00 60.59 99 TYR A N 1
ATOM 799 C CA . TYR A 1 99 ? 8.772 -19.880 -5.825 1.00 60.59 99 TYR A CA 1
ATOM 800 C C . TYR A 1 99 ? 8.494 -19.993 -4.306 1.00 60.59 99 TYR A C 1
ATOM 802 O O . TYR A 1 99 ? 8.546 -21.085 -3.744 1.00 60.59 99 TYR A O 1
ATOM 810 N N . PHE A 1 100 ? 8.152 -18.882 -3.642 1.00 63.03 100 PHE A N 1
ATOM 811 C CA . PHE A 1 100 ? 7.846 -18.778 -2.205 1.00 63.03 100 PHE A CA 1
ATOM 812 C C . PHE A 1 100 ? 6.333 -18.785 -1.895 1.00 63.03 100 PHE A C 1
ATOM 814 O O . PHE A 1 100 ? 5.875 -18.112 -0.970 1.00 63.03 100 PHE A O 1
ATOM 821 N N . TRP A 1 101 ? 5.544 -19.554 -2.651 1.00 66.19 101 TRP A N 1
ATOM 822 C CA . TRP A 1 101 ? 4.082 -19.665 -2.514 1.00 66.19 101 TRP A CA 1
ATOM 823 C C . TRP A 1 101 ? 3.590 -19.918 -1.072 1.00 66.19 101 TRP A C 1
ATOM 825 O O . TRP A 1 101 ? 2.514 -19.461 -0.686 1.00 66.19 101 TRP A O 1
ATOM 835 N N . PHE A 1 102 ? 4.386 -20.597 -0.240 1.00 73.12 102 PHE A N 1
ATOM 836 C CA . PHE A 1 102 ? 4.044 -20.899 1.152 1.00 73.12 102 PHE A CA 1
ATOM 837 C C . PHE A 1 102 ? 3.899 -19.644 2.033 1.00 73.12 102 PHE A C 1
ATOM 839 O O . PHE A 1 102 ? 3.035 -19.618 2.910 1.00 73.12 102 PHE A O 1
ATOM 846 N N . ILE A 1 103 ? 4.679 -18.580 1.788 1.00 68.75 103 ILE A N 1
ATOM 847 C CA . ILE A 1 103 ? 4.563 -17.304 2.522 1.00 68.75 103 ILE A CA 1
ATOM 848 C C . ILE A 1 103 ? 3.218 -16.646 2.202 1.00 68.75 103 ILE A C 1
ATOM 850 O O . ILE A 1 103 ? 2.544 -16.126 3.096 1.00 68.75 103 ILE A O 1
ATOM 854 N N . SER A 1 104 ? 2.794 -16.724 0.939 1.00 66.62 104 SER A N 1
ATOM 855 C CA . SER A 1 104 ? 1.497 -16.227 0.476 1.00 66.62 104 SER A CA 1
ATOM 856 C C . SER A 1 104 ? 0.331 -17.008 1.085 1.00 66.62 104 SER A C 1
ATOM 858 O O . SER A 1 104 ? -0.658 -16.407 1.490 1.00 66.62 104 SER A O 1
ATOM 860 N N . VAL A 1 105 ? 0.458 -18.330 1.246 1.00 71.06 105 VAL A N 1
ATOM 861 C CA . VAL A 1 105 ? -0.557 -19.150 1.934 1.00 71.06 105 VAL A CA 1
ATOM 862 C C . VAL A 1 105 ? -0.662 -18.787 3.418 1.00 71.06 105 VAL A C 1
ATOM 864 O O . VAL A 1 105 ? -1.768 -18.599 3.922 1.00 71.06 105 VAL A O 1
ATOM 867 N N . ILE A 1 106 ? 0.466 -18.630 4.121 1.00 74.81 106 ILE A N 1
ATOM 868 C CA . ILE A 1 106 ? 0.471 -18.237 5.542 1.00 74.81 106 ILE A CA 1
ATOM 869 C C . ILE A 1 106 ? -0.193 -16.869 5.723 1.00 74.81 106 ILE A C 1
ATOM 871 O O . ILE A 1 106 ? -1.053 -16.701 6.588 1.00 74.81 106 ILE A O 1
ATOM 875 N N . THR A 1 107 ? 0.165 -15.895 4.888 1.00 68.62 107 THR A N 1
ATOM 876 C CA . THR A 1 107 ? -0.431 -14.553 4.945 1.00 68.62 107 THR A CA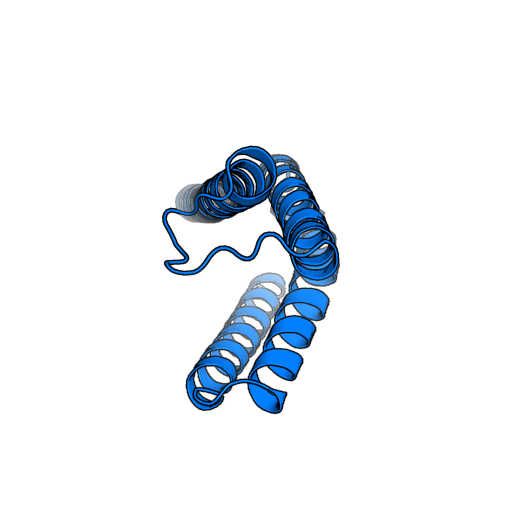 1
ATOM 877 C C . THR A 1 107 ? -1.917 -14.562 4.583 1.00 68.62 107 THR A C 1
ATOM 879 O O . THR A 1 107 ? -2.690 -13.863 5.235 1.00 68.62 107 THR A O 1
ATOM 882 N N . MET A 1 108 ? -2.354 -15.405 3.643 1.00 69.94 108 MET A N 1
ATOM 883 C CA . MET A 1 108 ? -3.774 -15.599 3.329 1.00 69.94 108 MET A CA 1
ATOM 884 C C . MET A 1 108 ? -4.557 -16.161 4.521 1.00 69.94 108 MET A C 1
ATOM 886 O O . MET A 1 108 ? -5.626 -15.652 4.857 1.00 69.94 108 MET A O 1
ATOM 890 N N . ILE A 1 109 ? -4.006 -17.165 5.210 1.00 78.31 109 ILE A N 1
ATOM 891 C CA . ILE A 1 109 ? -4.607 -17.741 6.420 1.00 78.31 109 ILE A CA 1
ATOM 892 C C . ILE A 1 109 ? -4.720 -16.681 7.523 1.00 78.31 109 ILE A C 1
ATOM 894 O O . ILE A 1 109 ? -5.783 -16.534 8.126 1.00 78.31 109 ILE A O 1
ATOM 898 N N . LEU A 1 110 ? -3.662 -15.898 7.758 1.00 76.62 110 LEU A N 1
ATOM 899 C CA . LEU A 1 110 ? -3.680 -14.806 8.737 1.00 76.62 110 LEU A CA 1
ATOM 900 C C . LEU A 1 110 ? -4.739 -13.748 8.401 1.00 76.62 110 LEU A C 1
ATOM 902 O O . LEU A 1 110 ? -5.423 -13.263 9.301 1.00 76.62 110 LEU A O 1
ATOM 906 N N . PHE A 1 111 ? -4.920 -13.429 7.118 1.00 74.00 111 PHE A N 1
ATOM 907 C CA . PHE A 1 111 ? -5.931 -12.474 6.667 1.00 74.00 111 PHE A CA 1
ATOM 908 C C . PHE A 1 111 ? -7.359 -12.990 6.901 1.00 74.00 111 PHE A C 1
ATOM 910 O O . PHE A 1 111 ? -8.216 -12.249 7.384 1.00 74.00 111 PHE A O 1
ATOM 917 N N . ILE A 1 112 ? -7.608 -14.280 6.645 1.00 76.50 112 ILE A N 1
ATOM 918 C CA . ILE A 1 112 ? -8.892 -14.934 6.948 1.00 76.50 112 ILE A CA 1
ATOM 919 C C . ILE A 1 112 ? -9.165 -14.916 8.458 1.00 76.50 112 ILE A C 1
ATOM 921 O O . ILE A 1 112 ? -10.275 -14.590 8.880 1.00 76.50 112 ILE A O 1
ATOM 925 N N . ILE A 1 113 ? -8.160 -15.216 9.285 1.00 76.81 113 ILE A N 1
ATOM 926 C CA . ILE A 1 113 ? -8.290 -15.172 10.749 1.00 76.81 113 ILE A CA 1
ATOM 927 C C . ILE A 1 113 ? -8.609 -13.749 11.221 1.00 76.81 113 ILE A C 1
ATOM 929 O O . ILE A 1 113 ? -9.543 -13.557 12.000 1.00 76.81 113 ILE A O 1
ATOM 933 N N . ALA A 1 114 ? -7.886 -12.743 10.720 1.00 69.31 114 ALA A N 1
ATOM 934 C CA . ALA A 1 114 ? -8.141 -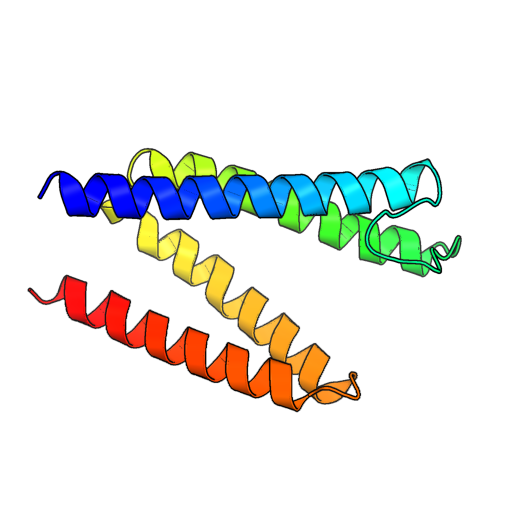11.341 11.037 1.00 69.31 114 ALA A CA 1
ATOM 935 C C . ALA A 1 114 ? -9.565 -10.914 10.641 1.00 69.31 114 ALA A C 1
ATOM 937 O O . ALA A 1 114 ? -10.233 -10.224 11.412 1.00 69.31 114 ALA A O 1
ATOM 938 N N . TYR A 1 115 ? -10.062 -11.377 9.490 1.00 70.81 115 TYR A N 1
ATOM 939 C CA . TYR A 1 115 ? -11.436 -11.136 9.049 1.00 70.81 115 TYR A CA 1
ATOM 940 C C . TYR A 1 115 ? -12.474 -11.748 10.000 1.00 70.81 115 TYR A C 1
ATOM 942 O O . TYR A 1 115 ? -13.411 -11.064 10.420 1.00 70.81 115 TYR A O 1
ATOM 950 N N . LEU A 1 116 ? -12.305 -13.020 10.375 1.00 75.88 116 LEU A N 1
ATOM 951 C CA . LEU A 1 116 ? -13.221 -13.701 11.294 1.00 75.88 116 LEU A CA 1
ATOM 952 C C . LEU A 1 116 ? -13.236 -13.029 12.674 1.00 75.88 116 LEU A C 1
ATOM 954 O O . LEU A 1 116 ? -14.306 -12.834 13.254 1.00 75.88 116 LEU A O 1
ATOM 958 N N . LEU A 1 117 ? -12.067 -12.607 13.164 1.00 71.44 117 LEU A N 1
ATOM 959 C CA . LEU A 1 117 ? -11.940 -11.859 14.413 1.00 71.44 117 LEU A CA 1
ATOM 960 C C . LEU A 1 117 ? -12.630 -10.494 14.328 1.00 71.44 117 LEU A C 1
ATOM 962 O O . LEU A 1 117 ? -13.417 -10.164 15.214 1.00 71.44 117 LEU A O 1
ATOM 966 N N . ALA A 1 118 ? -12.407 -9.729 13.257 1.00 61.56 118 ALA A N 1
ATOM 967 C CA . ALA A 1 118 ? -13.051 -8.432 13.060 1.00 61.56 118 ALA A CA 1
ATOM 968 C C . ALA A 1 118 ? -14.583 -8.555 13.009 1.00 61.56 118 ALA A C 1
ATOM 970 O O . ALA A 1 118 ? -15.284 -7.777 13.652 1.00 61.56 118 ALA A O 1
ATOM 971 N N . ARG A 1 119 ? -15.105 -9.586 12.330 1.00 67.94 119 ARG A N 1
ATOM 972 C CA . ARG A 1 119 ? -16.545 -9.884 12.291 1.00 67.94 119 ARG A CA 1
ATOM 973 C C . ARG A 1 119 ? -17.109 -10.243 13.669 1.00 67.94 119 ARG A C 1
ATOM 975 O O . ARG A 1 119 ? -18.233 -9.863 13.976 1.00 67.94 119 ARG A O 1
ATOM 982 N N . SER A 1 120 ? -16.356 -10.970 14.496 1.00 66.69 120 SER A N 1
ATOM 983 C CA . SER A 1 120 ? -16.811 -11.388 15.832 1.00 66.69 120 SER A CA 1
ATOM 984 C C . SER A 1 120 ? -16.968 -10.222 16.818 1.00 66.69 120 SER A C 1
ATOM 986 O O . SER A 1 120 ? -17.817 -10.281 17.701 1.00 66.69 120 SER A O 1
ATOM 988 N N . VAL A 1 121 ? -16.197 -9.144 16.635 1.00 61.81 121 VAL A N 1
ATOM 989 C CA . VAL A 1 121 ? -16.250 -7.933 17.473 1.00 61.81 121 VAL A CA 1
ATOM 990 C C . VAL A 1 121 ? -17.500 -7.091 17.193 1.00 61.81 121 VAL A C 1
ATOM 992 O O . VAL A 1 121 ? -17.935 -6.347 18.062 1.00 61.81 121 VAL A O 1
ATOM 995 N N . ASP A 1 122 ? -18.107 -7.229 16.013 1.00 55.44 122 ASP A N 1
ATOM 996 C CA . ASP A 1 122 ? -19.321 -6.494 15.636 1.00 55.44 122 ASP A CA 1
ATOM 997 C C . ASP A 1 122 ? -20.615 -7.072 16.234 1.00 55.44 122 ASP A C 1
ATOM 999 O O . ASP A 1 122 ? -21.671 -6.455 16.115 1.00 55.44 122 ASP A O 1
ATOM 1003 N N . ILE A 1 123 ? -20.548 -8.251 16.860 1.00 55.59 123 ILE A N 1
ATOM 1004 C CA . ILE A 1 123 ? -21.705 -8.957 17.436 1.00 55.59 123 ILE A CA 1
ATOM 1005 C C . ILE A 1 123 ? -21.810 -8.715 18.964 1.00 55.59 123 ILE A C 1
ATOM 1007 O O . ILE A 1 123 ? -22.789 -9.128 19.581 1.00 55.59 123 ILE A O 1
ATOM 1011 N N . SER A 1 124 ? -20.840 -8.017 19.578 1.00 46.72 124 SER A N 1
ATOM 1012 C CA . SER A 1 124 ? -20.785 -7.702 21.023 1.00 46.72 124 SER A CA 1
ATOM 1013 C C . SER A 1 124 ? -20.956 -6.217 21.320 1.00 46.72 124 SER A C 1
ATOM 1015 O O . SER A 1 124 ? -21.671 -5.891 22.289 1.00 46.72 124 SER A O 1
#

Secondary structure (DSSP, 8-state):
-HHHHHHHHHHHHHHHHHHHHHHHHHHHHHHHS--SS-S-----HHHHHHHHHHHHHHHHHHHHHHHHHHSHHHHHHHHHHHHHHHHHHHHHHHHHH-TTHHHHHHHHHHHHHHHHHHHHHTT-

Mean predicted aligned error: 8.77 Å